Protein AF-M7RS71-F1 (afdb_monomer_lite)

Secondary structure (DSSP, 8-state):
--TT----SS--HHIIIIIHHHHHHHH-TTTSTT--HHHHHHHHIIIIISS------

Foldseek 3Di:
DKPLCPPDPDDDPSNVQQNVLVVCCVVPVVVNVVDDSLVSQQVVCCVPVVDGDPIDD

Organism: NCBI:txid1192688

pLDDT: mean 76.63, std 14.07, range [40.94, 91.56]

Radius of gyration: 11.25 Å; chains: 1; bounding box: 26×25×22 Å

Sequence (57 aa):
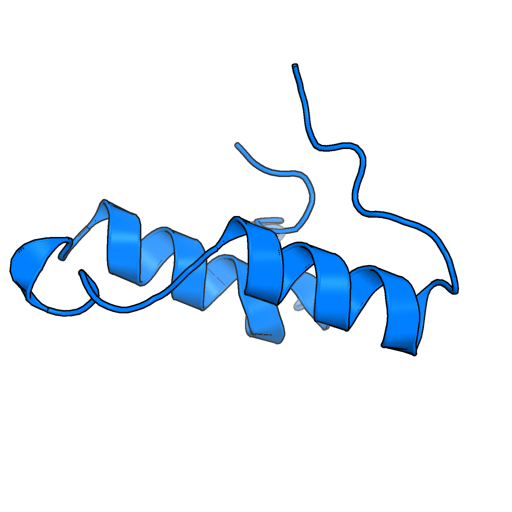MPDYAKAWGYPMPEAVGIGELWMAKKLYPEKFHDIDMQKAANDWYQRFYRTDYQGVQ

Structure (mmCIF, N/CA/C/O backbone):
data_AF-M7RS71-F1
#
_entry.id   AF-M7RS71-F1
#
loop_
_atom_site.group_PDB
_atom_site.id
_atom_site.type_symbol
_atom_site.label_atom_id
_atom_site.label_alt_id
_atom_site.label_comp_id
_atom_site.label_asym_id
_atom_site.label_entity_id
_atom_site.label_seq_id
_atom_site.pdbx_PDB_ins_code
_atom_site.Cartn_x
_atom_site.Cartn_y
_atom_site.Cartn_z
_atom_site.occupancy
_atom_site.B_iso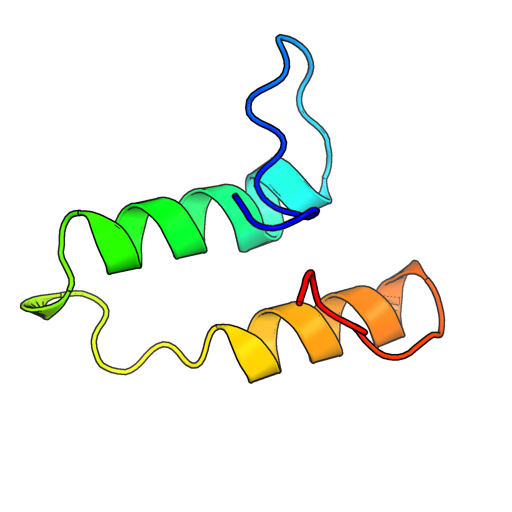_or_equiv
_atom_site.auth_seq_id
_atom_site.auth_comp_id
_atom_site.auth_asym_id
_atom_site.auth_atom_id
_atom_site.pdbx_PDB_model_num
ATOM 1 N N . MET A 1 1 ? 5.358 5.401 7.442 1.00 54.84 1 MET A N 1
ATOM 2 C CA . MET A 1 1 ? 4.431 5.303 6.292 1.00 54.84 1 MET A CA 1
ATOM 3 C C . MET A 1 1 ? 5.009 4.245 5.367 1.00 54.84 1 MET A C 1
ATOM 5 O O . MET A 1 1 ? 6.212 4.319 5.153 1.00 54.84 1 MET A O 1
ATOM 9 N N . PRO A 1 2 ? 4.243 3.240 4.914 1.00 63.88 2 PRO A N 1
ATOM 10 C CA . PRO A 1 2 ? 4.788 2.191 4.051 1.00 63.88 2 PRO A CA 1
ATOM 11 C C . PRO A 1 2 ? 5.246 2.749 2.700 1.00 63.88 2 PRO A C 1
ATOM 13 O O . PRO A 1 2 ? 4.604 3.656 2.172 1.00 63.88 2 PRO A O 1
ATOM 16 N N . ASP A 1 3 ? 6.273 2.146 2.099 1.00 62.09 3 ASP A N 1
ATOM 17 C CA . ASP A 1 3 ? 6.811 2.560 0.790 1.00 62.09 3 ASP A CA 1
ATOM 18 C C . ASP A 1 3 ? 5.802 2.493 -0.368 1.00 62.09 3 ASP A C 1
ATOM 20 O O . ASP A 1 3 ? 5.980 3.163 -1.386 1.00 62.09 3 ASP A O 1
ATOM 24 N N . TYR A 1 4 ? 4.736 1.697 -0.241 1.00 55.69 4 TYR A N 1
ATOM 25 C CA . TYR A 1 4 ? 3.648 1.634 -1.224 1.00 55.69 4 TYR A CA 1
ATOM 26 C C . TYR A 1 4 ? 2.574 2.707 -1.001 1.00 55.69 4 TYR A C 1
ATOM 28 O O . TYR A 1 4 ? 1.800 2.993 -1.904 1.00 55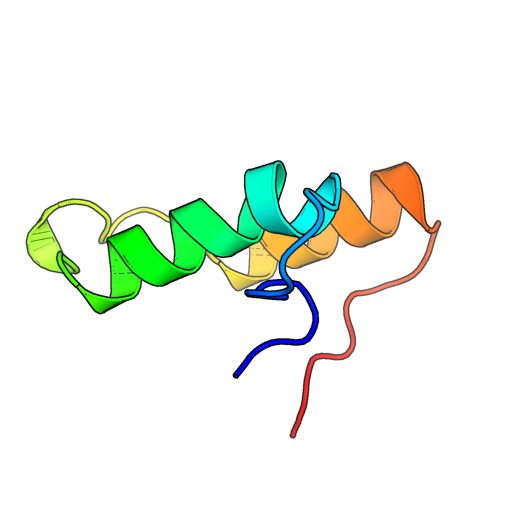.69 4 TYR A O 1
ATOM 36 N N . ALA A 1 5 ? 2.525 3.349 0.168 1.00 57.09 5 ALA A N 1
ATOM 37 C CA . ALA A 1 5 ? 1.584 4.426 0.462 1.00 57.09 5 ALA A CA 1
ATOM 38 C C . ALA A 1 5 ? 2.193 5.785 0.083 1.00 57.09 5 ALA A C 1
ATOM 40 O O . ALA A 1 5 ? 2.270 6.699 0.901 1.00 57.09 5 ALA A O 1
ATOM 41 N N . LYS A 1 6 ? 2.670 5.925 -1.160 1.00 60.38 6 LYS A N 1
ATOM 42 C CA . LYS A 1 6 ? 3.246 7.188 -1.640 1.00 60.38 6 LYS A CA 1
ATOM 43 C C . LYS A 1 6 ? 2.124 8.195 -1.902 1.00 60.38 6 LYS A C 1
ATOM 45 O O . LYS A 1 6 ? 1.585 8.246 -3.001 1.00 60.38 6 LYS A O 1
ATOM 50 N N . ALA A 1 7 ? 1.782 9.018 -0.910 1.00 59.69 7 ALA A N 1
ATOM 51 C CA . ALA A 1 7 ? 0.867 10.156 -1.075 1.00 59.69 7 ALA A CA 1
ATOM 52 C C . ALA A 1 7 ? 1.570 11.339 -1.776 1.00 59.69 7 ALA A C 1
ATOM 54 O O . ALA A 1 7 ? 1.633 12.452 -1.258 1.00 59.69 7 ALA A 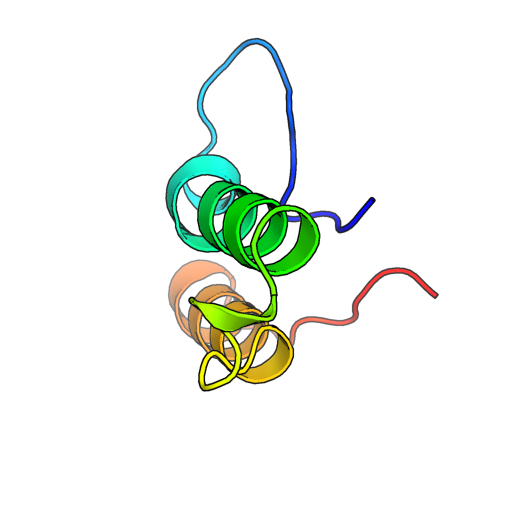O 1
ATOM 55 N N . TRP A 1 8 ? 2.193 11.072 -2.923 1.00 53.69 8 TRP A N 1
ATOM 56 C CA . TRP A 1 8 ? 2.823 12.084 -3.768 1.00 53.69 8 TRP A CA 1
ATOM 57 C C . TRP A 1 8 ? 1.794 12.638 -4.759 1.00 53.69 8 TRP A C 1
ATOM 59 O O . TRP A 1 8 ? 0.835 11.958 -5.107 1.00 53.69 8 TRP A O 1
ATOM 69 N N . GLY A 1 9 ? 1.991 13.868 -5.244 1.00 50.28 9 GLY A N 1
ATOM 70 C CA . GLY A 1 9 ? 1.056 14.549 -6.157 1.00 50.28 9 GLY A CA 1
ATOM 71 C C . GLY A 1 9 ? 0.846 13.892 -7.534 1.00 50.28 9 GLY A C 1
ATOM 72 O O . GLY A 1 9 ? 0.095 14.432 -8.338 1.00 50.28 9 GLY A O 1
ATOM 73 N N . TYR A 1 10 ? 1.487 12.751 -7.811 1.00 48.50 10 TYR A N 1
ATOM 74 C CA . TYR A 1 10 ? 1.326 11.957 -9.031 1.00 48.50 10 TYR A CA 1
ATOM 75 C C . TYR A 1 10 ? 0.925 10.517 -8.676 1.00 48.50 10 TYR A C 1
ATOM 77 O O . TYR A 1 10 ? 1.567 9.915 -7.808 1.00 48.50 10 TYR A O 1
ATOM 85 N N . PRO A 1 11 ? -0.094 9.939 -9.342 1.00 55.88 11 PRO A N 1
ATOM 86 C CA . PRO A 1 11 ? -0.565 8.595 -9.038 1.00 55.88 11 PRO A CA 1
ATOM 87 C C . PRO A 1 11 ? 0.469 7.553 -9.476 1.00 55.88 11 PRO A C 1
ATOM 89 O O . PRO A 1 11 ? 0.729 7.369 -10.664 1.00 55.88 11 PRO A O 1
ATOM 92 N N . MET A 1 12 ? 1.048 6.857 -8.500 1.00 66.81 12 MET A N 1
ATOM 93 C CA . MET A 1 12 ? 1.851 5.654 -8.724 1.00 66.81 12 MET A CA 1
ATOM 94 C C . MET A 1 12 ? 0.933 4.423 -8.654 1.00 66.81 12 MET A C 1
ATOM 96 O O . MET A 1 12 ? 0.037 4.387 -7.804 1.00 66.81 12 MET A O 1
ATOM 100 N N . PRO A 1 13 ? 1.132 3.398 -9.497 1.00 69.88 13 PRO A N 1
ATOM 101 C CA . PRO A 1 13 ? 0.252 2.233 -9.534 1.00 69.88 13 PRO A CA 1
ATOM 102 C C . PRO A 1 13 ? 0.206 1.486 -8.190 1.00 69.88 13 PRO A C 1
ATOM 104 O O . PRO A 1 13 ? -0.860 1.019 -7.801 1.00 69.88 13 PRO A O 1
ATOM 107 N N . GLU A 1 14 ? 1.303 1.442 -7.425 1.00 57.94 14 GLU A N 1
ATOM 108 C CA . GLU A 1 14 ? 1.315 0.861 -6.075 1.00 57.94 14 GLU A CA 1
ATOM 109 C C . GLU A 1 14 ? 0.581 1.717 -5.024 1.00 57.94 14 GLU A C 1
ATOM 111 O O . GLU A 1 14 ? 0.015 1.174 -4.071 1.00 57.94 14 GLU A O 1
ATOM 116 N N . ALA A 1 15 ? 0.530 3.041 -5.219 1.00 59.62 15 ALA A N 1
ATOM 117 C CA . ALA A 1 15 ? -0.189 3.961 -4.338 1.00 59.62 15 ALA A CA 1
ATOM 118 C C . ALA A 1 15 ? -1.706 3.818 -4.499 1.00 59.62 15 ALA A C 1
ATOM 120 O O . ALA A 1 15 ? -2.424 3.808 -3.502 1.00 59.62 15 ALA A O 1
ATOM 121 N N . VAL A 1 16 ? -2.169 3.612 -5.734 1.00 65.75 16 VAL A N 1
ATOM 122 C CA . VAL A 1 16 ? -3.581 3.336 -6.036 1.00 65.75 16 VAL A CA 1
ATOM 123 C C . VAL A 1 16 ? -3.951 1.890 -5.673 1.00 65.75 16 VAL A C 1
ATOM 125 O O . VAL A 1 16 ? -5.008 1.643 -5.107 1.00 65.75 16 VAL A O 1
ATOM 128 N N . GLY A 1 17 ? -3.074 0.918 -5.950 1.00 69.56 17 GLY A N 1
ATOM 129 C CA . GLY A 1 17 ? -3.372 -0.505 -5.754 1.00 69.56 17 GLY A CA 1
ATOM 130 C C . GLY A 1 17 ? -3.319 -0.994 -4.303 1.00 69.56 17 GLY A C 1
ATOM 131 O O . GLY A 1 17 ? -4.103 -1.860 -3.922 1.00 69.56 17 GLY A O 1
ATOM 132 N N . ILE A 1 18 ? -2.402 -0.466 -3.485 1.00 78.00 18 ILE A N 1
ATOM 133 C CA . ILE A 1 18 ? -2.170 -0.946 -2.107 1.00 78.00 18 ILE A CA 1
ATOM 134 C C . ILE A 1 18 ? -2.167 0.205 -1.096 1.00 78.00 18 ILE A C 1
ATOM 136 O O . ILE A 1 18 ? -2.587 0.026 0.049 1.00 78.00 18 ILE A O 1
ATOM 140 N N . GLY A 1 19 ? -1.717 1.396 -1.502 1.00 77.12 19 GLY A N 1
ATOM 141 C CA . GLY A 1 19 ? -1.674 2.583 -0.645 1.00 77.12 19 GLY A CA 1
ATOM 142 C C . GLY A 1 19 ? -3.052 3.017 -0.135 1.00 77.12 19 GLY A C 1
ATOM 143 O O . GLY A 1 19 ? -3.221 3.218 1.068 1.00 77.12 19 GLY A O 1
ATOM 144 N N . GLU A 1 20 ? -4.053 3.091 -1.013 1.00 79.50 20 GLU A N 1
ATOM 145 C CA . GLU A 1 20 ? -5.436 3.422 -0.633 1.00 79.50 20 GLU A CA 1
ATOM 146 C C . GLU A 1 20 ? -6.057 2.367 0.292 1.00 79.50 20 GLU A C 1
ATOM 148 O O . GLU A 1 20 ? -6.693 2.714 1.290 1.00 79.50 20 GLU A O 1
ATOM 153 N N . LEU A 1 21 ? -5.800 1.081 0.029 1.00 82.19 21 LEU A N 1
ATOM 154 C CA . LEU A 1 21 ? -6.276 -0.029 0.859 1.00 82.19 21 LEU A CA 1
ATOM 155 C C . LEU A 1 21 ? -5.673 0.016 2.274 1.00 82.19 21 LEU A C 1
ATOM 157 O O . LEU A 1 21 ? -6.375 -0.188 3.267 1.00 82.19 21 LEU A O 1
ATOM 161 N N . TRP A 1 22 ? -4.387 0.356 2.383 1.00 84.25 22 TRP A N 1
ATOM 162 C CA . TRP A 1 22 ? -3.725 0.557 3.671 1.00 84.25 22 TRP A CA 1
ATOM 163 C C . TRP A 1 22 ? -4.327 1.721 4.458 1.00 84.25 22 TRP A C 1
ATOM 165 O O . TRP A 1 22 ? -4.583 1.585 5.658 1.00 84.25 22 TRP A O 1
ATOM 175 N N . MET A 1 23 ? -4.588 2.852 3.792 1.00 83.12 23 MET A N 1
ATOM 176 C CA . MET A 1 23 ? -5.249 3.996 4.425 1.00 83.12 23 MET A CA 1
ATOM 177 C C . MET A 1 23 ? -6.665 3.637 4.879 1.00 83.12 23 MET A C 1
ATOM 179 O O . MET A 1 23 ? -7.041 3.957 6.006 1.00 83.12 23 MET A O 1
ATOM 183 N N . ALA A 1 24 ? -7.430 2.922 4.052 1.00 86.50 24 ALA A N 1
ATOM 184 C CA . ALA A 1 24 ? -8.780 2.484 4.382 1.00 86.50 24 ALA A CA 1
ATOM 185 C C . ALA A 1 24 ? -8.801 1.582 5.627 1.00 86.50 24 ALA A C 1
ATOM 187 O O . ALA A 1 24 ? -9.588 1.824 6.542 1.00 86.50 24 ALA A O 1
ATOM 188 N N . LYS A 1 25 ? -7.879 0.612 5.728 1.00 87.44 25 LYS A N 1
ATOM 189 C CA . LYS A 1 25 ? -7.739 -0.236 6.924 1.00 87.44 25 LYS A CA 1
ATOM 190 C C . LYS A 1 25 ? -7.288 0.547 8.158 1.00 87.44 25 LYS A C 1
ATOM 192 O O . LYS A 1 25 ? -7.732 0.247 9.261 1.00 87.44 25 LYS A O 1
ATOM 197 N N . LYS A 1 26 ? -6.425 1.556 8.003 1.00 84.56 26 LYS A N 1
ATOM 198 C CA . LYS A 1 26 ? -5.995 2.413 9.120 1.00 84.56 26 LYS A CA 1
ATOM 199 C C . LYS A 1 26 ? -7.111 3.313 9.649 1.00 84.56 26 LYS A C 1
ATOM 201 O O . LYS A 1 26 ? -7.194 3.493 10.859 1.00 84.56 26 LYS A O 1
ATOM 206 N N . LEU A 1 27 ? -7.942 3.868 8.768 1.00 87.44 27 LEU A N 1
ATOM 207 C CA . LEU A 1 27 ? -9.011 4.804 9.131 1.00 87.44 27 LEU A CA 1
ATOM 208 C C . LEU A 1 27 ? -10.319 4.103 9.525 1.00 87.44 27 LEU A C 1
ATOM 210 O O . LEU A 1 27 ? -11.056 4.615 10.361 1.00 87.44 27 LEU A O 1
ATOM 214 N N . TYR A 1 28 ? -10.596 2.928 8.955 1.00 91.38 28 TYR A N 1
ATOM 215 C CA . TYR A 1 28 ? -11.821 2.158 9.190 1.00 91.38 28 TYR A CA 1
ATOM 216 C C . TYR A 1 28 ? -11.516 0.678 9.481 1.00 91.38 28 TYR A C 1
ATOM 218 O O . TYR A 1 28 ? -11.982 -0.206 8.757 1.00 91.38 28 TYR A O 1
ATOM 226 N N . PRO A 1 29 ? -10.753 0.368 10.542 1.00 87.69 29 PRO A N 1
ATOM 227 C CA . PRO A 1 29 ? -10.266 -0.987 10.800 1.00 87.69 29 PRO A CA 1
ATOM 228 C C . PRO A 1 29 ? -11.383 -2.021 10.966 1.00 87.69 29 PRO A C 1
ATOM 230 O O . PRO A 1 29 ? -11.210 -3.160 10.550 1.00 87.69 29 PRO A O 1
ATOM 233 N N . GLU A 1 30 ? -12.544 -1.631 11.498 1.00 91.12 30 GLU A N 1
ATOM 234 C CA . GLU A 1 30 ? -13.697 -2.528 11.663 1.00 91.12 30 GLU A CA 1
ATOM 235 C C . GLU A 1 30 ? -14.277 -3.001 10.322 1.00 91.12 30 GLU A C 1
ATOM 237 O O . GLU A 1 30 ? -14.753 -4.129 10.210 1.00 91.12 30 GLU A O 1
ATOM 242 N N . LYS A 1 31 ? -14.198 -2.163 9.281 1.00 90.06 31 LYS A N 1
ATOM 243 C CA . LYS A 1 31 ? -14.730 -2.474 7.945 1.00 90.06 31 LYS A CA 1
ATOM 244 C C . LYS A 1 31 ? -13.764 -3.276 7.079 1.00 90.06 31 LYS A C 1
ATOM 246 O O . LYS A 1 31 ? -14.214 -3.958 6.172 1.00 90.06 31 LYS A O 1
ATOM 251 N N . PHE A 1 32 ? -12.466 -3.178 7.353 1.00 89.38 32 PHE A N 1
ATOM 252 C CA . PHE A 1 32 ? -11.397 -3.804 6.565 1.00 89.38 32 PHE A CA 1
ATOM 253 C C . PHE A 1 32 ? -10.567 -4.771 7.418 1.00 89.38 32 PHE A C 1
ATOM 255 O O . PHE A 1 32 ? -9.352 -4.901 7.235 1.00 89.38 32 PHE A O 1
ATOM 262 N N . HIS A 1 33 ? -11.181 -5.400 8.422 1.00 86.88 33 HIS A N 1
ATOM 263 C CA . HIS A 1 33 ? -10.483 -6.253 9.387 1.00 86.88 33 HIS A CA 1
ATOM 264 C C . HIS A 1 33 ? -9.912 -7.521 8.732 1.00 86.88 33 HIS A C 1
ATOM 266 O O . HIS A 1 33 ? -8.817 -7.947 9.096 1.00 86.88 33 HIS A O 1
ATOM 272 N N . ASP A 1 34 ? -10.597 -8.038 7.717 1.00 91.56 34 ASP A N 1
ATOM 273 C CA . ASP A 1 34 ? -10.289 -9.218 6.905 1.00 91.56 34 ASP A CA 1
ATOM 274 C C . ASP A 1 34 ? -9.120 -9.029 5.922 1.00 91.56 34 ASP A C 1
ATOM 276 O O . ASP A 1 34 ? -8.540 -10.004 5.446 1.00 91.56 34 ASP A O 1
ATOM 280 N N . ILE A 1 35 ? -8.729 -7.784 5.637 1.00 88.19 35 ILE A N 1
ATOM 281 C CA . ILE A 1 35 ? -7.650 -7.490 4.689 1.00 88.19 35 ILE A CA 1
ATOM 282 C C . ILE A 1 35 ? -6.270 -7.759 5.302 1.00 88.19 35 ILE A C 1
ATOM 284 O O . ILE A 1 35 ? -5.840 -7.056 6.223 1.00 88.19 35 ILE A O 1
ATOM 288 N N . ASP A 1 36 ? -5.526 -8.705 4.735 1.00 88.88 36 ASP A N 1
ATOM 289 C CA . ASP A 1 36 ? -4.106 -8.897 5.031 1.00 88.88 36 ASP A CA 1
ATOM 290 C C . ASP A 1 36 ? -3.241 -7.968 4.160 1.00 88.88 36 ASP A C 1
ATOM 292 O O . ASP A 1 36 ? -2.993 -8.218 2.976 1.00 88.88 36 ASP A O 1
ATOM 296 N N . MET A 1 37 ? -2.763 -6.881 4.769 1.00 85.31 37 MET A N 1
ATOM 297 C CA . MET A 1 37 ? -1.908 -5.902 4.093 1.00 85.31 37 MET A CA 1
ATOM 298 C C . MET A 1 37 ? -0.524 -6.450 3.735 1.00 85.31 37 MET A C 1
ATOM 300 O O . MET A 1 37 ? 0.063 -5.993 2.756 1.00 85.31 37 MET A O 1
ATOM 304 N N . GLN A 1 38 ? -0.001 -7.413 4.499 1.00 86.31 38 GLN A N 1
ATOM 305 C CA . GLN A 1 38 ? 1.298 -8.018 4.217 1.00 86.31 38 GLN A CA 1
ATOM 306 C C . GLN A 1 38 ? 1.197 -8.898 2.975 1.00 86.31 38 GLN A C 1
ATOM 308 O O . GLN A 1 38 ? 2.039 -8.809 2.080 1.00 86.31 38 GLN A O 1
ATOM 313 N N . LYS A 1 39 ? 0.129 -9.697 2.885 1.00 88.19 39 LYS A N 1
ATOM 314 C CA . LYS A 1 39 ? -0.153 -10.505 1.699 1.00 88.19 39 LYS A CA 1
ATOM 315 C C . LYS A 1 39 ? -0.371 -9.630 0.465 1.00 88.19 39 LYS A C 1
ATOM 317 O O . LYS A 1 39 ? 0.236 -9.892 -0.568 1.00 88.19 39 LYS A O 1
ATOM 322 N N . ALA A 1 40 ? -1.176 -8.571 0.580 1.00 87.31 40 ALA A N 1
ATOM 323 C CA . ALA A 1 40 ? -1.432 -7.651 -0.529 1.00 87.31 40 ALA A CA 1
ATOM 324 C C . ALA A 1 40 ? -0.142 -6.985 -1.046 1.00 87.31 40 ALA A C 1
ATOM 326 O O . ALA A 1 40 ? 0.070 -6.901 -2.257 1.00 87.31 40 ALA A O 1
ATOM 327 N N . ALA A 1 41 ? 0.746 -6.563 -0.139 1.00 86.06 41 ALA A N 1
ATOM 328 C CA . ALA A 1 41 ? 2.044 -6.004 -0.503 1.00 86.06 41 ALA A CA 1
ATOM 329 C C . ALA A 1 41 ? 2.958 -7.046 -1.170 1.00 86.06 41 ALA A C 1
ATOM 331 O O . ALA A 1 41 ? 3.530 -6.768 -2.223 1.00 86.06 41 ALA A O 1
ATOM 332 N N . ASN A 1 42 ? 3.053 -8.259 -0.618 1.00 86.56 42 ASN A N 1
ATOM 333 C CA . ASN A 1 42 ? 3.858 -9.339 -1.196 1.00 86.56 42 ASN A CA 1
ATOM 334 C C . ASN A 1 42 ? 3.383 -9.744 -2.598 1.00 86.56 42 ASN A C 1
ATOM 336 O O . ASN A 1 42 ? 4.200 -9.819 -3.515 1.00 86.56 42 ASN A O 1
ATOM 340 N N . ASP A 1 43 ? 2.078 -9.955 -2.790 1.00 88.88 43 ASP A N 1
ATOM 341 C CA . ASP A 1 43 ? 1.512 -10.356 -4.084 1.00 88.88 43 ASP A CA 1
ATOM 342 C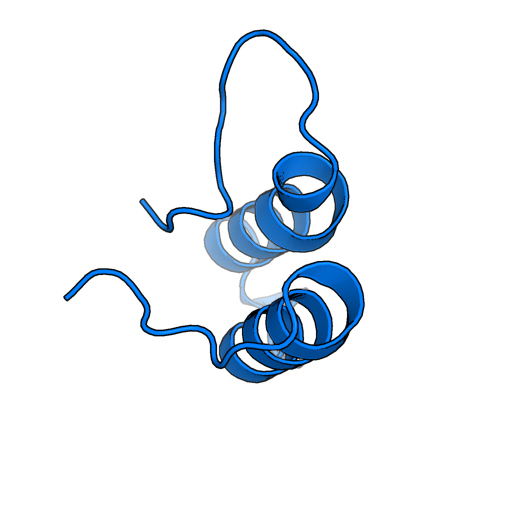 C . ASP A 1 43 ? 1.817 -9.314 -5.174 1.00 88.88 43 ASP A C 1
ATOM 344 O O . ASP A 1 43 ? 2.155 -9.656 -6.311 1.00 88.88 43 ASP A O 1
ATOM 348 N N . TRP A 1 44 ? 1.741 -8.028 -4.826 1.00 87.50 44 TRP A N 1
ATOM 349 C CA . TRP A 1 44 ? 2.069 -6.937 -5.738 1.00 87.50 44 TRP A CA 1
ATOM 350 C C . TRP A 1 44 ? 3.558 -6.884 -6.076 1.00 87.50 44 TRP A C 1
ATOM 352 O O . TRP A 1 44 ? 3.927 -6.796 -7.251 1.00 87.50 44 TRP A O 1
ATOM 362 N N . TYR A 1 45 ? 4.420 -6.942 -5.058 1.00 86.25 45 TYR A N 1
ATOM 363 C CA . TYR A 1 45 ? 5.867 -6.871 -5.246 1.00 86.25 45 TYR A CA 1
ATOM 364 C C . TYR A 1 45 ? 6.383 -8.052 -6.072 1.00 86.25 45 TYR A C 1
ATOM 366 O O . TYR A 1 45 ? 7.170 -7.853 -7.000 1.00 86.25 45 TYR A O 1
ATOM 374 N N . GLN A 1 46 ? 5.840 -9.247 -5.852 1.00 88.25 46 GLN A N 1
ATOM 375 C CA . GLN A 1 46 ? 6.151 -10.415 -6.668 1.00 88.25 46 GLN A CA 1
ATOM 376 C C . GLN A 1 46 ? 5.681 -10.247 -8.115 1.00 88.25 46 GLN A C 1
ATOM 378 O O . GLN A 1 46 ? 6.442 -10.491 -9.053 1.00 88.25 46 GLN A O 1
ATOM 383 N N . ARG A 1 47 ? 4.451 -9.764 -8.323 1.00 88.44 47 ARG A N 1
ATOM 384 C CA . ARG A 1 47 ? 3.873 -9.629 -9.665 1.00 88.44 47 ARG A CA 1
ATOM 385 C C . ARG A 1 47 ? 4.568 -8.577 -10.529 1.00 88.44 47 ARG A C 1
ATOM 387 O O . ARG A 1 47 ? 4.758 -8.812 -11.720 1.00 88.44 47 ARG A O 1
ATOM 394 N N . PHE A 1 48 ? 4.912 -7.423 -9.961 1.00 87.81 48 PHE A N 1
ATOM 395 C CA . PHE A 1 48 ? 5.397 -6.277 -10.740 1.00 87.81 48 PHE A CA 1
ATOM 396 C C . PHE A 1 48 ? 6.902 -6.040 -10.620 1.00 87.81 48 PHE A C 1
ATOM 398 O O . PHE A 1 48 ? 7.518 -5.577 -11.579 1.00 87.81 48 PHE A O 1
ATOM 405 N N . TYR A 1 49 ? 7.506 -6.403 -9.489 1.00 84.62 49 TYR A N 1
ATOM 406 C CA . TYR A 1 49 ? 8.925 -6.160 -9.217 1.00 84.62 49 TYR A CA 1
ATOM 407 C C . TYR A 1 49 ? 9.753 -7.446 -9.102 1.00 84.62 49 TYR A C 1
ATOM 409 O O . TYR A 1 49 ? 10.979 -7.361 -9.076 1.00 84.62 49 TYR A O 1
ATOM 417 N N . ARG A 1 50 ? 9.111 -8.628 -9.110 1.00 90.25 50 ARG A N 1
ATOM 418 C CA . ARG A 1 50 ? 9.760 -9.952 -9.012 1.00 90.25 50 ARG A CA 1
ATOM 419 C C . ARG A 1 50 ? 10.673 -10.075 -7.787 1.00 90.25 50 ARG A C 1
ATOM 421 O O . ARG A 1 50 ? 11.740 -10.680 -7.858 1.00 90.25 50 ARG A O 1
ATOM 428 N N . THR A 1 51 ? 10.272 -9.447 -6.689 1.00 87.56 51 THR A N 1
ATOM 429 C CA . THR A 1 51 ? 10.992 -9.453 -5.414 1.00 87.56 51 THR A CA 1
ATOM 430 C C . THR A 1 51 ? 9.992 -9.516 -4.266 1.00 87.56 51 THR A C 1
ATOM 432 O O . THR A 1 51 ? 8.819 -9.190 -4.450 1.00 87.56 51 THR A O 1
ATOM 435 N N . ASP A 1 52 ? 10.451 -9.917 -3.086 1.00 85.25 52 ASP A N 1
ATOM 436 C CA . ASP A 1 52 ? 9.643 -9.890 -1.870 1.00 85.25 52 ASP A CA 1
ATOM 437 C C . ASP A 1 52 ? 9.505 -8.466 -1.326 1.00 85.25 52 ASP A C 1
ATOM 439 O O . ASP A 1 52 ? 10.427 -7.647 -1.416 1.00 85.25 52 ASP A O 1
ATOM 443 N N . TYR A 1 53 ? 8.357 -8.169 -0.716 1.00 82.25 53 TYR A N 1
ATOM 444 C CA . TYR A 1 53 ? 8.179 -6.910 -0.009 1.00 82.25 53 TYR A CA 1
ATOM 445 C C . TYR A 1 53 ? 8.950 -6.950 1.319 1.00 82.25 53 TYR A C 1
ATOM 447 O O . TYR A 1 53 ? 8.609 -7.701 2.2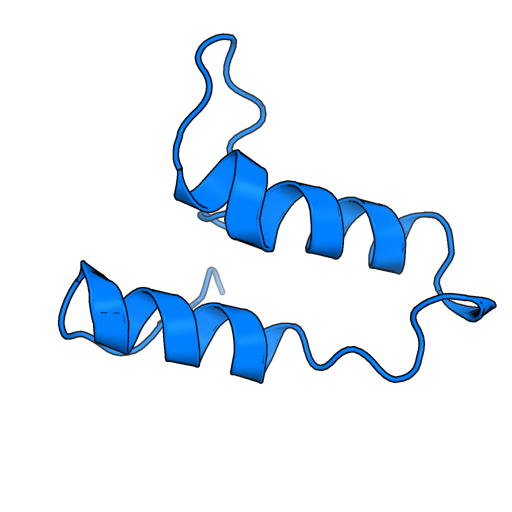29 1.00 82.25 53 TYR A O 1
ATOM 455 N N . GLN A 1 54 ? 9.993 -6.125 1.431 1.00 78.50 54 GLN A N 1
ATOM 456 C CA . GLN A 1 54 ? 10.882 -6.077 2.602 1.00 78.50 54 GLN A CA 1
ATOM 457 C C . GLN A 1 54 ? 10.382 -5.141 3.722 1.00 78.50 54 GLN A C 1
ATOM 459 O O . GLN A 1 54 ? 10.934 -5.158 4.818 1.00 78.50 54 GLN A O 1
ATOM 464 N N . GLY A 1 55 ? 9.321 -4.359 3.483 1.00 70.25 55 GLY A N 1
ATOM 465 C CA . GLY A 1 55 ? 8.811 -3.395 4.463 1.00 70.25 55 GLY A CA 1
ATOM 466 C C . GLY A 1 55 ? 9.774 -2.243 4.778 1.00 70.25 55 GLY A C 1
ATOM 467 O O . GLY A 1 55 ? 10.904 -2.199 4.302 1.00 70.25 55 GLY A O 1
ATOM 468 N N . VAL A 1 56 ? 9.304 -1.305 5.603 1.00 54.84 56 VAL A N 1
ATOM 469 C CA . VAL A 1 56 ? 10.164 -0.365 6.339 1.00 54.84 56 VAL A CA 1
ATOM 470 C C . VAL A 1 56 ? 10.179 -0.870 7.782 1.00 54.84 56 VAL A C 1
ATOM 472 O O . VAL A 1 56 ? 9.096 -1.112 8.321 1.00 54.84 56 VAL A O 1
ATOM 475 N N . GLN A 1 57 ? 11.365 -1.085 8.364 1.00 40.94 57 GLN A N 1
ATOM 476 C CA . GLN A 1 57 ? 11.519 -1.394 9.797 1.00 40.94 57 GLN A CA 1
ATOM 477 C C . GLN A 1 57 ? 10.882 -0.315 10.678 1.00 40.94 57 GLN A C 1
ATOM 479 O O . GLN A 1 57 ? 11.004 0.883 10.332 1.00 40.94 57 GLN A O 1
#